Protein AF-K1YBI3-F1 (afdb_monomer_lite)

Structure (mmCIF, N/CA/C/O backbone):
data_AF-K1YBI3-F1
#
_entry.id   AF-K1YBI3-F1
#
loop_
_atom_site.group_PDB
_atom_site.id
_atom_site.type_symbol
_atom_site.label_atom_id
_atom_site.label_alt_id
_atom_site.label_comp_id
_atom_site.label_asym_id
_atom_site.label_entity_id
_atom_site.label_seq_id
_atom_site.pdbx_PDB_ins_code
_atom_site.Cartn_x
_atom_site.Cartn_y
_atom_site.Cartn_z
_atom_site.occupancy
_atom_site.B_iso_or_equiv
_atom_site.auth_seq_id
_atom_site.auth_comp_id
_atom_site.auth_asym_id
_atom_site.auth_atom_id
_atom_site.pdbx_PDB_model_num
ATOM 1 N N . MET A 1 1 ? -26.625 -12.512 -12.717 1.00 46.75 1 MET A N 1
ATOM 2 C CA . MET A 1 1 ? -26.083 -13.070 -11.461 1.00 46.75 1 MET A CA 1
ATOM 3 C C . MET A 1 1 ? -24.581 -12.901 -11.501 1.00 46.75 1 MET A C 1
ATOM 5 O O . MET A 1 1 ? -23.967 -13.417 -12.424 1.00 46.75 1 MET A O 1
ATOM 9 N N . ALA A 1 2 ? -23.992 -12.138 -10.587 1.00 53.84 2 ALA A N 1
ATOM 10 C CA . ALA A 1 2 ? -22.545 -12.176 -10.451 1.00 53.84 2 ALA A CA 1
ATOM 11 C C . ALA A 1 2 ? -22.145 -13.533 -9.853 1.00 53.84 2 ALA A C 1
ATOM 13 O O . ALA A 1 2 ? -22.790 -13.994 -8.915 1.00 53.84 2 ALA A O 1
ATOM 14 N N . GLY A 1 3 ? -21.172 -14.210 -10.463 1.00 76.44 3 GLY A N 1
ATOM 15 C CA . GLY A 1 3 ? -20.843 -15.601 -10.143 1.00 76.44 3 GLY A CA 1
ATOM 16 C C . GLY A 1 3 ? -20.194 -15.801 -8.762 1.00 76.44 3 GLY A C 1
ATOM 17 O O . GLY A 1 3 ? -19.898 -14.823 -8.071 1.00 76.44 3 GLY A O 1
ATOM 18 N N . PRO A 1 4 ? -19.900 -17.061 -8.383 1.00 80.38 4 PRO A N 1
ATOM 19 C CA . PRO A 1 4 ? -19.288 -17.430 -7.097 1.00 80.38 4 PRO A CA 1
ATOM 20 C C . PRO A 1 4 ? -18.030 -16.624 -6.729 1.00 80.38 4 PRO A C 1
ATOM 22 O O . PRO A 1 4 ? -17.820 -16.292 -5.565 1.00 80.38 4 PRO A O 1
ATOM 25 N N . ALA A 1 5 ? -17.231 -16.232 -7.727 1.00 85.62 5 ALA A N 1
ATOM 26 C CA . ALA A 1 5 ? -16.042 -15.406 -7.531 1.00 85.62 5 ALA A CA 1
ATOM 27 C C . ALA A 1 5 ? -16.356 -14.002 -6.980 1.00 85.62 5 ALA A C 1
ATOM 29 O O . ALA A 1 5 ? -15.608 -13.501 -6.142 1.00 85.62 5 ALA A O 1
ATOM 30 N N . LEU A 1 6 ? -17.466 -13.370 -7.394 1.00 90.69 6 LEU A N 1
ATOM 31 C CA . LEU A 1 6 ? -17.820 -12.055 -6.853 1.00 90.69 6 LEU A CA 1
ATOM 32 C C . LEU A 1 6 ? -18.219 -12.171 -5.381 1.00 90.69 6 LEU A C 1
ATOM 34 O O . LEU A 1 6 ? -17.812 -11.344 -4.571 1.00 90.69 6 LEU A O 1
ATOM 38 N N . GLN A 1 7 ? -18.968 -13.217 -5.026 1.00 91.12 7 GLN A N 1
ATOM 39 C CA . GLN A 1 7 ? -19.380 -13.440 -3.642 1.00 91.12 7 GLN A CA 1
ATOM 40 C C . GLN A 1 7 ? -18.172 -13.665 -2.724 1.00 91.12 7 GLN A C 1
ATOM 42 O O . GLN A 1 7 ? -18.129 -13.109 -1.629 1.00 91.12 7 GLN A O 1
ATOM 47 N N . ALA A 1 8 ? -17.165 -14.411 -3.189 1.00 93.31 8 ALA A N 1
ATOM 48 C CA . ALA A 1 8 ? -15.915 -14.596 -2.458 1.00 93.31 8 ALA A CA 1
ATOM 49 C C . ALA A 1 8 ? -15.185 -13.259 -2.225 1.00 93.31 8 ALA A C 1
ATOM 51 O O . ALA A 1 8 ? -14.785 -12.966 -1.102 1.00 93.31 8 ALA A O 1
ATOM 52 N N . ILE A 1 9 ? -15.078 -12.402 -3.246 1.00 95.00 9 ILE A N 1
ATOM 53 C CA . ILE A 1 9 ? -14.439 -11.081 -3.112 1.00 95.00 9 ILE A CA 1
ATOM 54 C C . ILE A 1 9 ? -15.207 -10.180 -2.131 1.00 95.00 9 ILE A C 1
ATOM 56 O O . ILE A 1 9 ? -14.589 -9.470 -1.338 1.00 95.00 9 ILE A O 1
ATOM 60 N N . VAL A 1 10 ? -16.544 -10.235 -2.129 1.00 96.44 10 VAL A N 1
ATOM 61 C CA . VAL A 1 10 ? -17.373 -9.511 -1.149 1.00 96.44 10 VAL A CA 1
ATOM 62 C C . VAL A 1 10 ? -17.082 -9.992 0.275 1.00 96.44 10 VAL A C 1
ATOM 64 O O . VAL A 1 10 ? -16.880 -9.169 1.171 1.00 96.44 10 VAL A O 1
ATOM 67 N N . THR A 1 11 ? -17.016 -11.309 0.496 1.00 97.06 11 THR A N 1
ATOM 68 C CA . THR A 1 11 ? -16.667 -11.870 1.809 1.00 97.06 11 THR A CA 1
ATOM 69 C C . THR A 1 11 ? -15.260 -11.460 2.236 1.00 97.06 11 THR A C 1
ATOM 71 O O . THR A 1 11 ? -15.082 -11.042 3.381 1.00 97.06 11 THR A O 1
ATOM 74 N N . LEU A 1 12 ? -14.282 -11.511 1.326 1.00 97.50 12 LEU A N 1
ATOM 75 C CA . LEU A 1 12 ? -12.913 -11.078 1.595 1.00 97.50 12 LEU A CA 1
ATOM 76 C C . LEU A 1 12 ? -12.883 -9.613 2.040 1.00 97.50 12 LEU A C 1
ATOM 78 O O . LEU A 1 12 ? -12.351 -9.322 3.105 1.00 97.50 12 LEU A O 1
ATOM 82 N N . GLY A 1 13 ? -13.538 -8.712 1.300 1.00 97.50 13 GLY A N 1
ATOM 83 C CA . GLY A 1 13 ? -13.616 -7.294 1.663 1.00 97.50 13 GLY A CA 1
ATOM 84 C C . GLY A 1 13 ? -14.234 -7.061 3.046 1.00 97.50 13 GLY A C 1
ATOM 85 O O . GLY A 1 13 ? -13.734 -6.238 3.814 1.00 97.50 13 GLY A O 1
ATOM 86 N N . ARG A 1 14 ? -15.270 -7.831 3.409 1.00 98.12 14 ARG A N 1
ATOM 87 C CA . ARG A 1 14 ? -15.853 -7.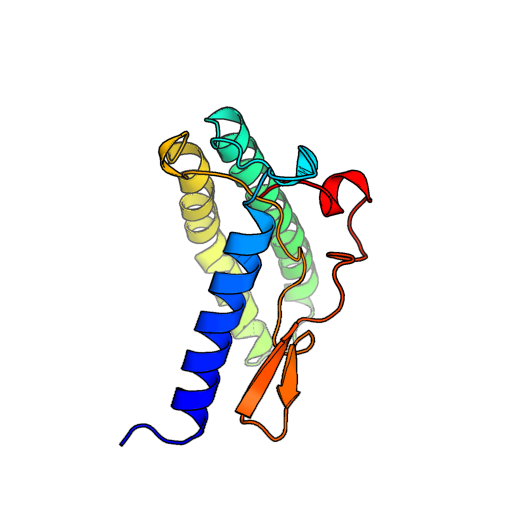793 4.760 1.00 98.12 14 ARG A CA 1
ATOM 88 C C . ARG A 1 14 ? -14.842 -8.229 5.825 1.00 98.12 14 ARG A C 1
ATOM 90 O O . ARG A 1 14 ? -14.685 -7.519 6.815 1.00 98.12 14 ARG A O 1
ATOM 97 N N . ARG A 1 15 ? -14.130 -9.342 5.621 1.00 97.88 15 ARG A N 1
ATOM 98 C CA . ARG A 1 15 ? -13.107 -9.821 6.569 1.00 97.88 15 ARG A CA 1
ATOM 99 C C . ARG A 1 15 ? -11.930 -8.859 6.689 1.00 97.88 15 ARG A C 1
ATOM 101 O O . ARG A 1 15 ? -11.471 -8.614 7.799 1.00 97.88 15 ARG A O 1
ATOM 108 N N . THR A 1 16 ? -11.496 -8.237 5.592 1.00 97.75 16 THR A N 1
ATOM 109 C CA . THR A 1 16 ? -10.483 -7.172 5.623 1.00 97.75 16 THR A CA 1
ATOM 110 C C . THR A 1 16 ? -10.948 -5.978 6.467 1.00 97.75 16 THR A C 1
ATOM 112 O O . THR A 1 16 ? -10.176 -5.455 7.269 1.00 97.75 16 THR A O 1
ATOM 115 N N . ALA A 1 17 ? -12.208 -5.551 6.329 1.00 97.75 17 ALA A N 1
ATOM 116 C CA . ALA A 1 17 ? -12.755 -4.439 7.107 1.00 97.75 17 ALA A CA 1
ATOM 117 C C . ALA A 1 17 ? -12.867 -4.771 8.604 1.00 97.75 17 ALA A C 1
ATOM 119 O O . ALA A 1 17 ? -12.418 -3.990 9.441 1.00 97.75 17 ALA A O 1
ATOM 120 N N . GLU A 1 18 ? -13.422 -5.933 8.949 1.00 97.81 18 GLU A N 1
ATOM 121 C CA . GLU A 1 18 ? -13.530 -6.400 10.338 1.00 97.81 18 GLU A CA 1
ATOM 122 C C . GLU A 1 18 ? -12.158 -6.539 11.004 1.00 97.81 18 GLU A C 1
ATOM 124 O O . GLU A 1 18 ? -11.978 -6.133 12.152 1.00 97.81 18 GLU A O 1
ATOM 129 N N . PHE A 1 19 ? -11.170 -7.044 10.265 1.00 97.00 19 PHE A N 1
ATOM 130 C CA . PHE A 1 19 ? -9.788 -7.107 10.719 1.00 97.00 19 PHE A CA 1
ATOM 131 C C . PHE A 1 19 ? -9.220 -5.716 11.032 1.00 97.00 19 PHE A C 1
ATOM 133 O O . PHE A 1 19 ? -8.687 -5.505 12.120 1.00 97.00 19 PHE A O 1
ATOM 140 N N . HIS A 1 20 ? -9.385 -4.734 10.140 1.00 96.94 20 HIS A N 1
ATOM 141 C CA . HIS A 1 20 ? -8.940 -3.363 10.409 1.00 96.94 20 HIS A CA 1
ATOM 142 C C . HIS A 1 20 ? -9.677 -2.710 11.585 1.00 96.94 20 HIS A C 1
ATOM 144 O O . HIS A 1 20 ? -9.046 -2.001 12.366 1.00 96.94 20 HIS A O 1
ATOM 150 N N . LEU A 1 21 ? -10.975 -2.976 11.764 1.00 96.25 21 LEU A N 1
ATOM 151 C CA . LEU A 1 21 ? -11.726 -2.506 12.933 1.00 96.25 21 LEU A CA 1
ATOM 152 C C . LEU A 1 21 ? -11.160 -3.086 14.234 1.00 96.25 21 LEU A C 1
ATOM 154 O O . LEU A 1 21 ? -10.980 -2.348 15.201 1.00 96.25 21 LEU A O 1
ATOM 158 N N . ALA A 1 22 ? -10.809 -4.375 14.247 1.00 94.56 22 ALA A N 1
ATOM 159 C CA . ALA A 1 22 ? -10.160 -5.003 15.395 1.00 94.56 22 ALA A CA 1
ATOM 160 C C . ALA A 1 22 ? -8.771 -4.398 15.684 1.00 94.56 22 ALA A C 1
ATOM 162 O O . ALA A 1 22 ? -8.409 -4.207 16.845 1.00 94.56 22 ALA A O 1
ATOM 163 N N . LEU A 1 23 ? -8.002 -4.039 14.647 1.00 94.81 23 LEU A N 1
ATOM 164 C CA . LEU A 1 23 ? -6.694 -3.380 14.789 1.00 94.81 23 LEU A CA 1
ATOM 165 C C . LEU A 1 23 ? -6.766 -1.880 15.139 1.00 94.81 23 LEU A C 1
ATOM 167 O O . LEU A 1 23 ? -5.734 -1.259 15.414 1.00 94.81 23 LEU A O 1
ATOM 171 N N . ALA A 1 24 ? -7.963 -1.300 15.136 1.00 95.12 24 ALA A N 1
ATOM 172 C CA . ALA A 1 24 ? -8.227 0.092 15.483 1.00 95.12 24 ALA A CA 1
ATOM 173 C C . ALA A 1 24 ? -8.799 0.253 16.906 1.00 95.12 24 ALA A C 1
ATOM 175 O O . ALA A 1 24 ? -9.271 1.331 17.267 1.00 95.12 24 ALA A O 1
ATOM 176 N N . GLU A 1 25 ? -8.800 -0.810 17.717 1.00 93.38 25 GLU A N 1
ATOM 177 C CA . GLU A 1 25 ? -9.459 -0.831 19.020 1.00 93.38 25 GLU A CA 1
ATOM 178 C C . GLU A 1 25 ? -8.461 -0.796 20.199 1.00 93.38 25 GLU A C 1
ATOM 180 O O . GLU A 1 25 ? -7.735 -1.751 20.465 1.00 93.38 25 GLU A O 1
ATOM 185 N N . GLU A 1 26 ? -8.459 0.300 20.973 1.00 90.06 26 GLU A N 1
ATOM 186 C CA . GLU A 1 26 ? -7.516 0.537 22.090 1.00 90.06 26 GLU A CA 1
ATOM 187 C C . GLU A 1 26 ? -7.749 -0.364 23.323 1.00 90.06 26 GLU A C 1
ATOM 189 O O . GLU A 1 26 ? -6.862 -0.462 24.168 1.00 90.06 26 GLU A O 1
ATOM 194 N N . LYS A 1 27 ? -8.901 -1.051 23.430 1.00 85.38 27 LYS A N 1
ATOM 195 C CA . LYS A 1 27 ? -9.445 -1.690 24.656 1.00 85.38 27 LYS A CA 1
ATOM 196 C C . LYS A 1 27 ? -8.418 -2.256 25.647 1.00 85.38 27 LYS A C 1
ATOM 198 O O . LYS A 1 27 ? -8.571 -2.060 26.847 1.00 85.38 27 LYS A O 1
ATOM 203 N N . LYS A 1 28 ? -7.428 -3.016 25.170 1.00 84.12 28 LYS A N 1
ATOM 204 C CA . LYS A 1 28 ? -6.434 -3.698 26.021 1.00 84.12 28 LYS A CA 1
ATOM 205 C C . LYS A 1 28 ? -4.990 -3.279 25.755 1.00 84.12 28 LYS A C 1
ATOM 207 O O . LYS A 1 28 ? -4.109 -3.657 26.520 1.00 84.12 28 LYS A O 1
ATOM 212 N N . ASN A 1 29 ? -4.719 -2.565 24.664 1.00 90.50 29 ASN A N 1
ATOM 213 C CA . ASN A 1 29 ? -3.355 -2.269 24.244 1.00 90.50 29 ASN A CA 1
ATOM 214 C C . ASN A 1 29 ? -3.294 -0.927 23.482 1.00 90.50 29 ASN A C 1
ATOM 216 O O . ASN A 1 29 ? -3.779 -0.847 22.349 1.00 90.50 29 ASN A O 1
ATOM 220 N N . PRO A 1 30 ? -2.630 0.101 24.052 1.00 92.12 30 PRO A N 1
ATOM 221 C CA . PRO A 1 30 ? -2.475 1.421 23.432 1.00 92.12 30 PRO A CA 1
ATOM 222 C C . PRO A 1 30 ? -1.846 1.404 22.032 1.00 92.12 30 PRO A C 1
ATOM 224 O O . PRO A 1 30 ? -2.060 2.320 21.234 1.00 92.12 30 PRO A O 1
ATOM 227 N N . ALA A 1 31 ? -1.102 0.350 21.683 1.00 91.25 31 ALA A N 1
ATOM 228 C CA . ALA A 1 31 ? -0.538 0.186 20.347 1.00 91.25 31 ALA A CA 1
ATOM 229 C C . ALA A 1 31 ? -1.603 0.100 19.237 1.00 91.25 31 ALA A C 1
ATOM 231 O O . ALA A 1 31 ? -1.252 0.321 18.082 1.00 91.25 31 ALA A O 1
ATOM 232 N N . PHE A 1 32 ? -2.869 -0.186 19.564 1.00 94.56 32 PHE A N 1
ATOM 233 C CA . PHE A 1 32 ? -3.997 -0.251 18.619 1.00 94.56 32 PHE A CA 1
ATOM 234 C C . PHE A 1 32 ? -4.891 0.995 18.639 1.00 94.56 32 PHE A C 1
ATOM 236 O O . PHE A 1 32 ? -5.870 1.067 17.905 1.00 94.56 32 PHE A O 1
ATOM 243 N N . LYS A 1 33 ? -4.544 2.017 19.430 1.00 95.81 33 LYS A N 1
ATOM 244 C CA . LYS A 1 33 ? -5.242 3.304 19.399 1.00 95.81 33 LYS A CA 1
ATOM 245 C C . LYS A 1 33 ? -5.084 3.980 18.028 1.00 95.81 33 LYS A C 1
ATOM 247 O O . LYS A 1 33 ? -3.940 4.198 17.626 1.00 95.81 33 LYS A O 1
ATOM 252 N N . PRO A 1 34 ? -6.156 4.372 17.327 1.00 96.44 34 PRO A N 1
ATOM 253 C CA . PRO A 1 34 ? -6.036 5.146 16.097 1.00 96.44 34 PRO A CA 1
ATOM 254 C C . PRO A 1 34 ? -5.356 6.495 16.349 1.00 96.44 34 PRO A C 1
ATOM 256 O O . PRO A 1 34 ? -5.622 7.164 17.346 1.00 96.44 34 PRO A O 1
ATOM 259 N N . GLU A 1 35 ? -4.484 6.913 15.437 1.00 95.81 35 GLU A N 1
ATOM 260 C CA . GLU A 1 35 ? -3.773 8.191 15.521 1.00 95.81 35 GLU A CA 1
ATOM 261 C C . GLU A 1 35 ? -4.166 9.082 14.354 1.00 95.81 35 GLU A C 1
ATOM 263 O O . GLU A 1 35 ? -4.070 8.659 13.207 1.00 95.81 35 GLU A O 1
ATOM 268 N N . LYS A 1 36 ? -4.552 10.335 14.601 1.00 96.62 36 LYS A N 1
ATOM 269 C CA . LYS A 1 36 ? -4.826 11.267 13.503 1.00 96.62 36 LYS A CA 1
ATOM 270 C C . LYS A 1 36 ? -3.572 11.433 12.632 1.00 96.62 36 LYS A C 1
ATOM 272 O O . LYS A 1 36 ? -2.458 11.574 13.146 1.00 96.62 36 LYS A O 1
ATOM 277 N N . ALA A 1 37 ? -3.740 11.381 11.317 1.00 96.69 37 ALA A N 1
ATOM 278 C CA . ALA A 1 37 ? -2.685 11.740 10.385 1.00 96.69 37 ALA A CA 1
ATOM 279 C C . ALA A 1 37 ? -2.363 13.233 10.527 1.00 96.69 37 ALA A C 1
ATOM 281 O O . ALA A 1 37 ? -3.260 14.060 10.692 1.00 96.69 37 ALA A O 1
ATOM 282 N N . THR A 1 38 ? -1.079 13.572 10.467 1.00 97.00 38 THR A N 1
ATOM 283 C CA . THR A 1 38 ? -0.596 14.954 10.550 1.00 97.00 38 THR A CA 1
ATOM 284 C C . THR A 1 38 ? -0.101 15.422 9.187 1.00 97.00 38 THR A C 1
ATOM 286 O O . THR A 1 38 ? 0.252 14.605 8.335 1.00 97.00 38 THR A O 1
ATOM 289 N N . ALA A 1 39 ? -0.006 16.739 8.991 1.00 97.25 39 ALA A N 1
ATOM 290 C CA . ALA A 1 39 ? 0.627 17.303 7.796 1.00 97.25 39 ALA A CA 1
ATOM 291 C C . ALA A 1 39 ? 2.074 16.811 7.619 1.00 97.25 39 ALA A C 1
ATOM 293 O O . ALA A 1 39 ? 2.478 16.446 6.516 1.00 97.25 39 ALA A O 1
ATOM 294 N N . THR A 1 40 ? 2.823 16.710 8.721 1.00 97.56 40 THR A N 1
ATOM 295 C CA . THR A 1 40 ? 4.177 16.144 8.727 1.00 97.56 40 THR A CA 1
ATOM 296 C C . THR A 1 40 ? 4.189 14.692 8.254 1.00 97.56 40 THR A C 1
ATOM 298 O O . THR A 1 40 ? 5.045 14.323 7.458 1.00 97.56 40 THR A O 1
ATOM 301 N N . TYR A 1 41 ? 3.229 13.868 8.687 1.00 96.56 41 TYR A N 1
ATOM 302 C CA . TYR A 1 41 ? 3.137 12.481 8.231 1.00 96.56 41 TYR A CA 1
ATOM 303 C C . TYR A 1 41 ? 2.877 12.394 6.723 1.00 96.56 41 TYR A C 1
ATOM 305 O O . TYR A 1 41 ? 3.557 11.643 6.030 1.00 96.56 41 TYR A O 1
ATOM 313 N N . THR A 1 42 ? 1.933 13.176 6.190 1.00 97.62 42 THR A N 1
ATOM 314 C CA . THR A 1 42 ? 1.637 13.159 4.748 1.00 97.62 42 THR A CA 1
ATOM 315 C C . THR A 1 42 ? 2.797 13.681 3.900 1.00 97.62 42 THR A C 1
ATOM 317 O O . THR A 1 42 ? 3.019 13.169 2.807 1.00 97.62 42 THR A O 1
ATOM 320 N N . GLN A 1 43 ? 3.568 14.650 4.407 1.00 98.00 43 GLN A N 1
ATOM 321 C CA . GLN A 1 43 ? 4.812 15.104 3.774 1.00 98.00 43 GLN A CA 1
ATOM 322 C C . GLN A 1 43 ? 5.856 13.981 3.736 1.00 98.00 43 GLN A C 1
ATOM 324 O O . GLN A 1 43 ? 6.335 13.630 2.661 1.00 98.00 43 GLN A O 1
ATOM 329 N N . GLN A 1 44 ? 6.127 13.346 4.880 1.00 96.88 44 GLN A N 1
ATOM 330 C CA . GLN A 1 44 ? 7.070 12.225 4.972 1.00 96.88 44 GLN A CA 1
ATOM 331 C C . GLN A 1 44 ? 6.654 11.040 4.090 1.00 96.88 44 GLN A C 1
ATOM 333 O O . GLN A 1 44 ? 7.505 10.384 3.491 1.00 96.88 44 GLN A O 1
ATOM 338 N N . LEU A 1 45 ? 5.351 10.767 3.984 1.00 96.12 45 LEU A N 1
ATOM 339 C CA . LEU A 1 45 ? 4.819 9.734 3.100 1.00 96.12 45 LEU A CA 1
ATOM 340 C C . LEU A 1 45 ? 5.069 10.079 1.626 1.00 96.12 45 LEU A C 1
ATOM 342 O O . LEU A 1 45 ? 5.557 9.230 0.883 1.00 96.12 45 LEU A O 1
ATOM 346 N N . ALA A 1 46 ? 4.782 11.316 1.210 1.00 97.94 46 ALA A N 1
ATOM 347 C CA . ALA A 1 46 ? 5.036 11.771 -0.155 1.00 97.94 46 ALA A CA 1
ATOM 348 C C . ALA A 1 46 ? 6.528 11.676 -0.515 1.00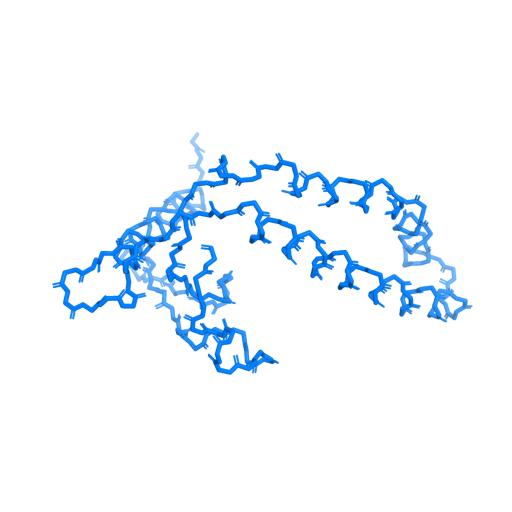 97.94 46 ALA A C 1
ATOM 350 O O . ALA A 1 46 ? 6.871 11.159 -1.578 1.00 97.94 46 ALA A O 1
ATOM 351 N N . GLU A 1 47 ? 7.416 12.104 0.385 1.00 98.12 47 GLU A N 1
ATOM 352 C CA . GLU A 1 47 ? 8.872 12.006 0.219 1.00 98.12 47 GLU A CA 1
ATOM 353 C C . GLU A 1 47 ? 9.343 10.549 0.119 1.00 98.12 47 GLU A C 1
ATOM 355 O O . GLU A 1 47 ? 10.114 10.202 -0.778 1.00 98.12 47 GLU A O 1
ATOM 360 N N . ALA A 1 48 ? 8.852 9.672 1.001 1.00 95.81 48 ALA A N 1
ATOM 361 C CA . ALA A 1 48 ? 9.223 8.261 1.006 1.00 95.81 48 ALA A CA 1
ATOM 362 C C . ALA A 1 48 ? 8.794 7.545 -0.284 1.00 95.81 48 ALA A C 1
ATOM 364 O O . ALA A 1 48 ? 9.597 6.817 -0.870 1.00 95.81 48 ALA A O 1
ATOM 365 N N . VAL A 1 49 ? 7.558 7.773 -0.744 1.00 96.69 49 VAL A N 1
ATOM 366 C CA . VAL A 1 49 ? 7.039 7.190 -1.992 1.00 96.69 49 VAL A CA 1
ATOM 367 C C . VAL A 1 49 ? 7.770 7.771 -3.205 1.00 96.69 49 VAL A C 1
ATOM 369 O O . VAL A 1 49 ? 8.163 7.020 -4.096 1.00 96.69 49 VAL A O 1
ATOM 372 N N . THR A 1 50 ? 8.029 9.082 -3.217 1.00 98.19 50 THR A N 1
ATOM 373 C CA . THR A 1 50 ? 8.816 9.750 -4.269 1.00 98.19 50 THR A CA 1
ATOM 374 C C . THR A 1 50 ? 10.194 9.115 -4.413 1.00 98.19 50 THR A C 1
ATOM 376 O O . THR A 1 50 ? 10.580 8.738 -5.519 1.00 98.19 50 THR A O 1
ATOM 379 N N . ARG A 1 51 ? 10.913 8.929 -3.299 1.00 97.88 51 ARG A N 1
ATOM 380 C CA . ARG A 1 51 ? 12.243 8.310 -3.304 1.00 97.88 51 ARG A CA 1
ATOM 381 C C . ARG A 1 51 ? 12.206 6.879 -3.845 1.00 97.88 51 ARG A C 1
ATOM 383 O O . ARG A 1 51 ? 13.005 6.551 -4.715 1.00 97.88 51 ARG A O 1
ATOM 390 N N . GLN A 1 52 ? 11.261 6.049 -3.394 1.00 96.31 52 GLN A N 1
ATOM 391 C CA . GLN A 1 52 ? 11.125 4.669 -3.887 1.00 96.31 52 GLN A CA 1
ATOM 392 C C . GLN A 1 52 ? 10.865 4.615 -5.398 1.00 96.31 52 GLN A C 1
ATOM 394 O O . GLN A 1 52 ? 11.449 3.794 -6.105 1.00 96.31 52 GLN A O 1
ATOM 399 N N . ILE A 1 53 ? 10.015 5.509 -5.910 1.00 97.50 53 ILE A N 1
ATOM 400 C CA . ILE A 1 53 ? 9.739 5.601 -7.348 1.00 97.50 53 ILE A CA 1
ATOM 401 C C . ILE A 1 53 ? 10.996 6.031 -8.106 1.00 97.50 53 ILE A C 1
ATOM 403 O O . ILE A 1 53 ? 11.328 5.421 -9.118 1.00 97.50 53 ILE A O 1
ATOM 407 N N . GLN A 1 54 ? 11.723 7.038 -7.621 1.00 97.69 54 GLN A N 1
ATOM 408 C CA . GLN A 1 54 ? 12.963 7.499 -8.251 1.00 97.69 54 GLN A CA 1
ATOM 409 C C . GLN A 1 54 ? 14.037 6.404 -8.293 1.00 97.69 54 GLN A C 1
ATOM 411 O O . GLN A 1 54 ? 14.667 6.214 -9.332 1.00 97.69 54 GLN A O 1
ATOM 416 N N . GLU A 1 55 ? 14.210 5.643 -7.210 1.00 97.62 55 GLU A N 1
ATOM 417 C CA . GLU A 1 55 ? 15.123 4.494 -7.154 1.00 97.62 55 GLU A CA 1
ATOM 418 C C . GLU A 1 55 ? 14.735 3.418 -8.182 1.00 97.62 55 GLU A C 1
ATOM 420 O O . GLU A 1 55 ? 15.579 2.951 -8.953 1.00 97.62 55 GLU A O 1
ATOM 425 N N . ALA A 1 56 ? 13.447 3.071 -8.267 1.00 96.62 56 ALA A N 1
ATOM 426 C CA . ALA A 1 56 ? 12.948 2.110 -9.248 1.00 96.62 56 ALA A CA 1
ATOM 427 C C . ALA A 1 56 ? 13.137 2.598 -10.697 1.00 96.62 56 ALA A C 1
ATOM 429 O O . ALA A 1 56 ? 13.568 1.830 -11.562 1.00 96.62 56 ALA A O 1
ATOM 430 N N . LEU A 1 57 ? 12.868 3.879 -10.969 1.00 96.75 57 LEU A N 1
ATOM 431 C CA . LEU A 1 57 ? 13.062 4.493 -12.284 1.00 96.75 57 LEU A CA 1
ATOM 432 C C . LEU A 1 57 ? 14.539 4.561 -12.677 1.00 96.75 57 LEU A C 1
ATOM 434 O O . LEU A 1 57 ? 14.859 4.353 -13.847 1.00 96.75 57 LEU A O 1
ATOM 438 N N . ALA A 1 58 ? 15.445 4.803 -11.727 1.00 96.31 58 ALA A N 1
ATOM 439 C CA . ALA A 1 58 ? 16.882 4.780 -11.978 1.00 96.31 58 ALA A CA 1
ATOM 440 C C . ALA A 1 58 ? 17.347 3.378 -12.405 1.00 96.31 58 ALA A C 1
ATOM 442 O O . ALA A 1 58 ? 18.044 3.237 -13.412 1.00 96.31 58 ALA A O 1
ATOM 443 N N . ILE A 1 59 ? 16.889 2.331 -11.705 1.00 95.50 59 ILE A N 1
ATOM 444 C CA . ILE A 1 59 ? 17.163 0.931 -12.073 1.00 95.50 59 ILE A CA 1
ATOM 445 C C . ILE A 1 59 ? 16.593 0.616 -13.461 1.00 95.50 59 ILE A C 1
ATOM 447 O O . ILE A 1 59 ? 17.281 0.017 -14.292 1.00 95.50 59 ILE A O 1
ATOM 451 N N . LEU A 1 60 ? 15.348 1.019 -13.726 1.00 95.62 60 LEU A N 1
ATOM 452 C CA . LEU A 1 60 ? 14.689 0.787 -15.009 1.00 95.62 60 LEU A CA 1
ATOM 453 C C . LEU A 1 60 ? 15.431 1.488 -16.155 1.00 95.62 60 LEU A C 1
ATOM 455 O O . LEU A 1 60 ? 15.703 0.865 -17.178 1.00 95.62 60 LEU A O 1
ATOM 459 N N . THR A 1 61 ? 15.823 2.748 -15.959 1.00 94.69 61 THR A N 1
ATOM 460 C CA . THR A 1 61 ? 16.589 3.539 -16.933 1.00 94.69 61 THR A CA 1
ATOM 461 C C . THR A 1 61 ? 17.925 2.872 -17.242 1.00 94.69 61 THR A C 1
ATOM 463 O O . THR A 1 61 ? 18.240 2.662 -18.413 1.00 94.69 61 THR A O 1
ATOM 466 N N . ALA A 1 62 ? 18.674 2.454 -16.217 1.00 94.19 62 ALA A N 1
ATOM 467 C CA . ALA A 1 62 ? 19.960 1.780 -16.392 1.00 94.19 62 ALA A CA 1
ATOM 468 C C . ALA A 1 62 ? 19.836 0.452 -17.161 1.00 94.19 62 ALA A C 1
ATOM 470 O O . ALA A 1 62 ? 20.711 0.104 -17.951 1.00 94.19 62 ALA A O 1
ATOM 471 N N . LYS A 1 63 ? 18.738 -0.288 -16.960 1.00 92.25 63 LYS A N 1
ATOM 472 C CA . LYS A 1 63 ? 18.479 -1.552 -17.667 1.00 92.25 63 LYS A CA 1
ATOM 473 C C . LYS A 1 63 ? 17.869 -1.363 -19.057 1.00 92.25 63 LYS A C 1
ATOM 475 O O . LYS A 1 63 ? 17.983 -2.273 -19.875 1.00 92.25 63 LYS A O 1
ATOM 480 N N . SER A 1 64 ? 17.258 -0.211 -19.336 1.00 91.75 64 SER A N 1
ATOM 481 C CA . SER A 1 64 ? 16.499 0.039 -20.569 1.00 91.75 64 SER A CA 1
ATOM 482 C C . SER A 1 64 ? 17.322 -0.152 -21.846 1.00 91.75 64 SER A C 1
ATOM 484 O O . SER A 1 64 ? 16.814 -0.710 -22.815 1.00 91.75 64 SER A O 1
ATOM 486 N N . ALA A 1 65 ? 18.605 0.224 -21.822 1.00 86.06 65 ALA A N 1
ATOM 487 C CA . ALA A 1 65 ? 19.518 0.094 -22.958 1.00 86.06 65 ALA A CA 1
ATOM 488 C C . ALA A 1 65 ? 19.821 -1.366 -23.344 1.00 86.06 65 ALA A C 1
ATOM 490 O O . ALA A 1 65 ? 20.201 -1.632 -24.480 1.00 86.06 65 ALA A O 1
ATOM 491 N N . ASN A 1 66 ? 19.634 -2.308 -22.414 1.00 92.19 66 ASN A N 1
ATOM 492 C CA . ASN A 1 66 ? 19.916 -3.731 -22.617 1.00 92.19 66 ASN A CA 1
ATOM 493 C C . ASN A 1 66 ? 18.656 -4.548 -22.935 1.00 92.19 66 ASN A C 1
ATOM 495 O O . ASN A 1 66 ? 18.730 -5.772 -23.049 1.00 92.19 66 ASN A O 1
ATOM 499 N N . LEU A 1 67 ? 17.488 -3.905 -23.036 1.00 92.44 67 LEU A N 1
ATOM 500 C CA . LEU A 1 67 ? 16.252 -4.604 -23.366 1.00 92.44 67 LEU A CA 1
ATOM 501 C C . LEU A 1 67 ? 16.199 -4.889 -24.874 1.00 92.44 67 LEU A C 1
ATOM 503 O O . LEU A 1 67 ? 16.333 -3.957 -25.671 1.00 92.44 67 LEU A O 1
ATOM 507 N N . PRO A 1 68 ? 15.959 -6.146 -25.290 1.00 93.75 68 PRO A N 1
ATOM 508 C CA . PRO A 1 68 ? 15.737 -6.443 -26.695 1.00 93.75 68 PRO A CA 1
ATOM 509 C C . PRO A 1 68 ? 14.455 -5.748 -27.184 1.00 93.75 68 PRO A C 1
ATOM 511 O O . PRO A 1 68 ? 13.526 -5.538 -26.391 1.00 93.75 68 PRO A O 1
ATOM 514 N N . PRO A 1 69 ? 14.362 -5.413 -28.483 1.00 94.00 69 PRO A N 1
ATOM 515 C CA . PRO A 1 69 ? 13.133 -4.888 -29.063 1.00 94.00 69 PRO A CA 1
ATOM 516 C C . PRO A 1 69 ? 11.942 -5.806 -28.771 1.00 94.00 69 PRO A C 1
ATOM 518 O O . PRO A 1 69 ? 12.039 -7.026 -28.908 1.00 94.00 69 PRO A O 1
ATOM 521 N N . GLY A 1 70 ? 10.817 -5.218 -28.369 1.00 94.44 70 GLY A N 1
ATOM 522 C CA . GLY A 1 70 ? 9.595 -5.951 -28.061 1.00 94.44 70 GLY A CA 1
ATOM 523 C C . GLY A 1 70 ? 8.794 -5.329 -26.915 1.00 94.44 70 GLY A C 1
ATOM 524 O O . GLY A 1 70 ? 9.146 -4.255 -26.416 1.00 94.44 70 GLY A O 1
ATOM 525 N N . PRO A 1 71 ? 7.747 -6.030 -26.440 1.00 95.12 71 PRO A N 1
ATOM 526 C CA . PRO A 1 71 ? 6.787 -5.483 -25.481 1.00 95.12 71 PRO A CA 1
ATOM 527 C C . PRO A 1 71 ? 7.416 -4.949 -24.187 1.00 95.12 71 PRO A C 1
ATOM 529 O O . PRO A 1 71 ? 6.950 -3.955 -23.636 1.00 95.12 71 PRO A O 1
ATOM 532 N N . GLY A 1 72 ? 8.500 -5.573 -23.709 1.00 93.25 72 GLY A N 1
ATOM 533 C CA . GLY A 1 72 ? 9.221 -5.115 -22.517 1.00 93.25 72 GLY A CA 1
ATOM 534 C C . GLY A 1 72 ? 9.917 -3.764 -22.714 1.00 93.25 72 GLY A C 1
ATOM 535 O O . GLY A 1 72 ? 9.826 -2.892 -21.850 1.00 93.25 72 GLY A O 1
ATOM 536 N N . ALA A 1 73 ? 10.565 -3.557 -23.865 1.00 94.06 73 ALA A N 1
ATOM 537 C CA . ALA A 1 73 ? 11.189 -2.281 -24.204 1.00 94.06 73 ALA A CA 1
ATOM 538 C C . ALA A 1 73 ? 10.135 -1.179 -24.410 1.00 94.06 73 ALA A C 1
ATOM 540 O O . ALA A 1 73 ? 10.337 -0.043 -23.978 1.00 94.06 73 ALA A O 1
ATOM 541 N N . ASP A 1 74 ? 8.993 -1.515 -25.015 1.00 95.00 74 ASP A N 1
ATOM 542 C CA . ASP A 1 74 ? 7.877 -0.586 -25.225 1.00 95.00 74 ASP A CA 1
ATOM 543 C C . ASP A 1 74 ? 7.253 -0.149 -23.890 1.00 95.00 74 ASP A C 1
ATOM 545 O O . ASP A 1 74 ? 7.056 1.046 -23.651 1.00 95.00 74 ASP A O 1
ATOM 549 N N . ALA A 1 75 ? 7.014 -1.103 -22.983 1.00 95.56 75 ALA A N 1
ATOM 550 C CA . ALA A 1 75 ? 6.527 -0.830 -21.634 1.00 95.56 75 ALA A CA 1
ATOM 551 C C . ALA A 1 75 ? 7.511 0.040 -20.841 1.00 95.56 75 ALA A C 1
ATOM 553 O O . ALA A 1 75 ? 7.094 1.006 -20.205 1.00 95.56 75 ALA A O 1
ATOM 554 N N . CYS A 1 76 ? 8.814 -0.247 -20.928 1.00 96.06 76 CYS A N 1
ATOM 555 C CA . CYS A 1 76 ? 9.854 0.562 -20.296 1.00 96.06 76 CYS A CA 1
ATOM 556 C C . CYS A 1 76 ? 9.806 2.019 -20.778 1.00 96.06 76 CYS A C 1
ATOM 558 O O . CYS A 1 76 ? 9.779 2.933 -19.955 1.00 96.06 76 CYS A O 1
ATOM 560 N N . ARG A 1 77 ? 9.748 2.252 -22.098 1.00 94.44 77 ARG A N 1
ATOM 561 C CA . ARG A 1 77 ? 9.660 3.614 -22.657 1.00 94.44 77 ARG A CA 1
ATOM 562 C C . ARG A 1 77 ? 8.404 4.339 -22.189 1.00 94.44 77 ARG A C 1
ATOM 564 O O . ARG A 1 77 ? 8.488 5.506 -21.821 1.00 94.44 77 ARG A O 1
ATOM 571 N N . ARG A 1 78 ? 7.262 3.646 -22.145 1.00 96.12 78 ARG A N 1
ATOM 572 C CA . ARG A 1 78 ? 6.007 4.219 -21.646 1.00 96.12 78 ARG A CA 1
ATOM 573 C C . ARG A 1 78 ? 6.095 4.599 -20.168 1.00 96.12 78 ARG A C 1
ATOM 575 O O . ARG A 1 78 ? 5.708 5.703 -19.816 1.00 96.12 78 ARG A O 1
ATOM 582 N N . ILE A 1 79 ? 6.626 3.724 -19.315 1.00 96.56 79 ILE A N 1
ATOM 583 C CA . ILE A 1 79 ? 6.782 4.007 -17.878 1.00 96.56 79 ILE A CA 1
ATOM 584 C C . ILE A 1 79 ? 7.681 5.229 -17.661 1.00 96.56 79 ILE A C 1
ATOM 586 O O . ILE A 1 79 ? 7.327 6.111 -16.884 1.00 96.56 79 ILE A O 1
ATOM 590 N N . LEU A 1 80 ? 8.818 5.304 -18.361 1.00 96.06 80 LEU A N 1
ATOM 591 C CA . LEU A 1 80 ? 9.742 6.435 -18.247 1.00 96.06 80 LEU A CA 1
ATOM 592 C C . LEU A 1 80 ? 9.123 7.745 -18.755 1.00 96.06 80 LEU A C 1
ATOM 594 O O . LEU A 1 80 ? 9.357 8.794 -18.163 1.00 96.06 80 LEU A O 1
ATOM 598 N N . PHE A 1 81 ? 8.309 7.685 -19.811 1.00 96.69 81 PHE A N 1
ATOM 599 C CA . PHE A 1 81 ? 7.586 8.844 -20.335 1.00 96.69 81 PHE A CA 1
ATOM 600 C C . PHE A 1 81 ? 6.527 9.376 -19.352 1.00 96.69 81 PHE A C 1
ATOM 602 O O . PHE A 1 81 ? 6.420 10.582 -19.161 1.00 96.69 81 PHE A O 1
ATOM 609 N N . GLU A 1 82 ? 5.785 8.487 -1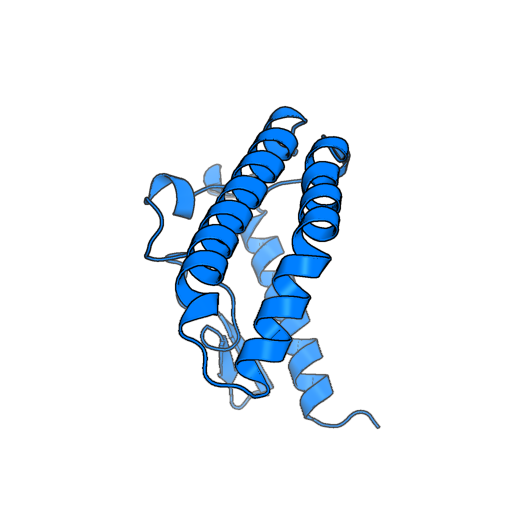8.687 1.00 97.50 82 GLU A N 1
ATOM 610 C CA . GLU A 1 82 ? 4.725 8.843 -17.725 1.00 97.50 82 GLU A CA 1
ATOM 611 C C . GLU A 1 82 ? 5.262 9.197 -16.322 1.00 97.50 82 GLU A C 1
ATOM 613 O O . GLU A 1 82 ? 4.534 9.726 -15.476 1.00 97.50 82 GLU A O 1
ATOM 618 N N . ALA A 1 83 ? 6.539 8.911 -16.050 1.00 97.25 83 ALA A N 1
ATOM 619 C CA . ALA A 1 83 ? 7.152 9.078 -14.735 1.00 97.25 83 ALA A CA 1
ATOM 620 C C . ALA A 1 83 ? 7.007 10.491 -14.128 1.00 97.25 83 ALA A C 1
ATOM 622 O O . ALA A 1 83 ? 6.691 10.571 -12.938 1.00 97.25 83 ALA A O 1
ATOM 623 N N . PRO A 1 84 ? 7.168 11.603 -14.878 1.00 97.50 84 PRO A N 1
ATOM 624 C CA . PRO A 1 84 ? 6.970 12.942 -14.322 1.00 97.50 84 PRO A CA 1
ATOM 625 C C . PRO A 1 84 ? 5.547 13.164 -13.790 1.00 97.50 84 PRO A C 1
ATOM 627 O O . PRO A 1 84 ? 5.382 13.686 -12.689 1.00 97.50 84 PRO A O 1
ATOM 630 N N . SER A 1 85 ? 4.522 12.700 -14.518 1.00 97.69 85 SER A N 1
ATOM 631 C CA . SER A 1 85 ? 3.122 12.823 -14.087 1.00 97.69 85 SER A CA 1
ATOM 632 C C . SER A 1 85 ? 2.827 11.959 -12.857 1.00 97.69 85 SER A C 1
ATOM 634 O O . SER A 1 85 ? 2.115 12.380 -11.944 1.00 97.69 85 SER A O 1
ATOM 636 N N . LEU A 1 86 ? 3.411 10.757 -12.780 1.00 96.62 86 LEU A N 1
ATOM 637 C CA . LEU A 1 86 ? 3.316 9.916 -11.586 1.00 96.62 86 LEU A CA 1
ATOM 638 C C . LEU A 1 86 ? 3.913 10.615 -10.353 1.00 96.62 86 LEU A C 1
ATOM 640 O O . LEU A 1 86 ? 3.282 10.619 -9.296 1.00 96.62 86 LEU A O 1
ATOM 644 N N . LEU A 1 87 ? 5.098 11.215 -10.489 1.00 97.81 87 LEU A N 1
ATOM 645 C CA . LEU A 1 87 ? 5.769 11.927 -9.398 1.00 97.81 87 LEU A CA 1
ATOM 646 C C . LEU A 1 87 ? 4.976 13.159 -8.941 1.00 97.81 87 LEU A C 1
ATOM 648 O O . LEU A 1 87 ? 4.849 13.382 -7.739 1.00 97.81 87 LEU A O 1
ATOM 652 N N . GLU A 1 88 ? 4.375 13.908 -9.867 1.00 97.62 88 GLU A N 1
ATOM 653 C CA . GLU A 1 88 ? 3.482 15.024 -9.536 1.00 97.62 88 GLU A CA 1
ATOM 654 C C . GLU A 1 88 ? 2.267 14.554 -8.718 1.00 97.62 88 GLU A C 1
ATOM 656 O O . GLU A 1 88 ? 1.960 15.109 -7.660 1.00 97.62 88 GLU A O 1
ATOM 661 N N . ARG A 1 89 ? 1.612 13.468 -9.153 1.00 97.19 89 ARG A N 1
ATOM 662 C CA . ARG A 1 89 ? 0.465 12.882 -8.438 1.00 97.19 89 ARG A CA 1
ATOM 663 C C . ARG A 1 89 ? 0.835 12.410 -7.034 1.00 97.19 89 ARG A C 1
ATOM 665 O O . ARG A 1 89 ? 0.052 12.597 -6.105 1.00 97.19 89 ARG A O 1
ATOM 672 N N . VAL A 1 90 ? 2.016 11.817 -6.873 1.00 97.06 90 VAL A N 1
ATOM 673 C CA . VAL A 1 90 ? 2.544 11.394 -5.566 1.00 97.06 90 VAL A CA 1
ATOM 674 C C . VAL A 1 90 ? 2.854 12.599 -4.680 1.00 97.06 90 VAL A C 1
ATOM 676 O O . VAL A 1 90 ? 2.522 12.573 -3.496 1.00 97.06 90 VAL A O 1
ATOM 679 N N . GLY A 1 91 ? 3.394 13.684 -5.242 1.00 97.12 91 GLY A N 1
ATOM 680 C CA . GLY A 1 91 ? 3.582 14.949 -4.527 1.00 97.12 91 GLY A CA 1
ATOM 681 C C . GLY A 1 91 ? 2.279 15.499 -3.932 1.00 97.12 91 GLY A C 1
ATOM 682 O O . GLY A 1 91 ? 2.279 16.041 -2.827 1.00 97.12 91 GLY A O 1
ATOM 683 N N . GLY A 1 92 ? 1.145 15.257 -4.599 1.00 97.62 92 GLY A N 1
ATOM 684 C CA . GLY A 1 92 ? -0.191 15.603 -4.106 1.00 97.62 92 GLY A CA 1
ATOM 685 C C . GLY A 1 92 ? -0.564 14.984 -2.751 1.00 97.62 92 GLY A C 1
ATOM 686 O O . GLY A 1 92 ? -1.398 15.550 -2.043 1.00 97.62 92 GLY A O 1
ATOM 687 N N . ILE A 1 93 ? 0.079 13.886 -2.329 1.00 97.38 93 ILE A N 1
ATOM 688 C CA . ILE A 1 93 ? -0.133 13.278 -1.002 1.00 97.38 93 ILE A CA 1
ATOM 689 C C . ILE A 1 93 ? 0.180 14.283 0.114 1.00 97.38 93 ILE A C 1
ATOM 691 O O . ILE A 1 93 ? -0.561 14.361 1.095 1.00 97.38 93 ILE A O 1
ATOM 695 N N . ALA A 1 94 ? 1.219 15.109 -0.051 1.00 97.50 94 ALA A N 1
ATOM 696 C CA . ALA A 1 94 ? 1.616 16.104 0.945 1.00 97.50 94 ALA A CA 1
ATOM 697 C C . ALA A 1 94 ? 0.530 17.167 1.198 1.00 97.50 94 ALA A C 1
ATOM 699 O O . ALA A 1 94 ? 0.489 17.758 2.276 1.00 97.50 94 ALA A O 1
ATOM 700 N N . LEU A 1 95 ? -0.368 17.386 0.229 1.00 97.38 95 LEU A N 1
ATOM 701 C CA . LEU A 1 95 ? -1.456 18.366 0.309 1.00 97.38 95 LEU A CA 1
ATOM 702 C C . LEU A 1 95 ? -2.687 17.841 1.063 1.00 97.38 95 LEU A C 1
ATOM 704 O O . LEU A 1 95 ? -3.577 18.621 1.403 1.00 97.38 95 LEU A O 1
ATOM 708 N N . ILE A 1 96 ? -2.758 16.532 1.327 1.00 96.94 96 ILE A N 1
ATOM 709 C CA . ILE A 1 96 ? -3.892 15.921 2.030 1.00 96.94 96 ILE A CA 1
ATOM 710 C C . ILE A 1 96 ? -3.913 16.378 3.497 1.00 96.94 96 ILE A C 1
ATOM 712 O O . ILE A 1 96 ? -4.972 16.718 4.035 1.00 96.94 96 ILE A O 1
ATOM 716 N N . GLY A 1 97 ? -2.746 16.407 4.145 1.00 94.75 97 GLY A N 1
ATOM 717 C CA . GLY A 1 97 ? -2.614 16.773 5.549 1.00 94.75 97 GLY A CA 1
ATOM 718 C C . GLY A 1 97 ? -3.511 15.942 6.467 1.00 94.75 97 GLY A C 1
ATOM 719 O O . GLY A 1 97 ? -3.658 14.730 6.319 1.00 94.75 97 GLY A O 1
ATOM 720 N N . GLU A 1 98 ? -4.175 16.613 7.406 1.00 94.94 98 GLU A N 1
ATOM 721 C CA . GLU A 1 98 ? -5.068 15.957 8.370 1.00 94.94 98 GLU A CA 1
ATOM 722 C C . GLU A 1 98 ? -6.335 15.351 7.746 1.00 94.94 98 GLU A C 1
ATOM 724 O O . GLU A 1 98 ? -7.029 14.574 8.404 1.00 94.94 98 GLU A O 1
ATOM 729 N N . LYS A 1 99 ? -6.646 15.668 6.478 1.00 96.44 99 LYS A N 1
ATOM 730 C CA . LYS A 1 99 ? -7.797 15.087 5.767 1.00 96.44 99 LYS A CA 1
ATOM 731 C C . LYS A 1 99 ? -7.597 13.608 5.432 1.00 96.44 99 LYS A C 1
ATOM 733 O O . LYS A 1 99 ? -8.557 12.961 5.032 1.00 96.44 99 LYS A O 1
ATOM 738 N N . LEU A 1 100 ? -6.385 13.071 5.615 1.00 95.31 100 LEU A N 1
ATOM 739 C CA . LEU A 1 100 ? -6.092 11.652 5.402 1.00 95.31 100 LEU A CA 1
ATOM 740 C C . LEU A 1 100 ? -6.870 10.760 6.386 1.00 95.31 100 LEU A C 1
ATOM 742 O O . LEU A 1 100 ? -7.185 9.621 6.064 1.00 95.31 100 LEU A O 1
ATOM 746 N N . GLY A 1 101 ? -7.218 11.282 7.567 1.00 95.62 101 GLY A N 1
ATOM 747 C CA . GLY A 1 101 ? -7.981 10.556 8.579 1.00 95.62 101 GLY A CA 1
ATOM 748 C C . GLY A 1 101 ? -7.095 9.980 9.679 1.00 95.62 101 GLY A C 1
ATOM 749 O O . GLY A 1 101 ? -6.258 10.690 10.238 1.00 95.62 101 GLY A O 1
ATOM 750 N N . HIS A 1 102 ? -7.320 8.717 10.037 1.00 95.94 102 HIS A N 1
ATOM 751 C CA . HIS A 1 102 ? -6.612 8.049 11.127 1.00 95.94 102 HIS A CA 1
ATOM 752 C C . HIS A 1 102 ? -5.694 6.955 10.599 1.00 95.94 102 HIS A C 1
ATOM 754 O O . HIS A 1 102 ? -6.067 6.199 9.710 1.00 95.94 102 HIS A O 1
ATOM 760 N N . ARG A 1 103 ? -4.526 6.854 11.221 1.00 96.50 103 ARG A N 1
ATOM 761 C CA . ARG A 1 103 ? -3.545 5.795 11.043 1.00 96.50 103 ARG A CA 1
ATOM 762 C C . ARG A 1 103 ? -3.775 4.728 12.096 1.00 96.50 103 ARG A C 1
ATOM 764 O O . ARG A 1 103 ? -3.901 5.041 13.287 1.00 96.50 103 ARG A O 1
ATOM 771 N N . ILE A 1 104 ? -3.789 3.475 11.672 1.00 96.56 104 ILE A N 1
ATOM 772 C CA . ILE A 1 104 ? -4.026 2.321 12.545 1.00 96.56 104 ILE A CA 1
ATOM 773 C C . ILE A 1 104 ? -2.933 1.274 12.360 1.00 96.56 104 ILE A C 1
ATOM 775 O O . ILE A 1 104 ? -2.120 1.333 11.432 1.00 96.56 104 ILE A O 1
ATOM 779 N N . ARG A 1 105 ? -2.893 0.290 13.262 1.00 95.31 105 ARG A N 1
ATOM 780 C CA . ARG A 1 105 ? -2.133 -0.927 12.974 1.00 95.31 105 ARG A CA 1
ATOM 781 C C . ARG A 1 105 ? -2.800 -1.618 11.788 1.00 95.31 105 ARG A C 1
ATOM 783 O O . ARG A 1 105 ? -4.018 -1.620 11.666 1.00 95.31 105 ARG A O 1
ATOM 790 N N . HIS A 1 106 ? -1.987 -2.192 10.924 1.00 94.31 106 HIS A N 1
ATOM 791 C CA . HIS A 1 106 ? -2.423 -2.903 9.731 1.00 94.31 106 HIS A CA 1
ATOM 792 C C . HIS A 1 106 ? -1.519 -4.122 9.543 1.00 94.31 106 HIS A C 1
ATOM 794 O O . HIS A 1 106 ? -0.503 -4.256 10.228 1.00 94.31 106 HIS A O 1
ATOM 800 N N . HIS A 1 107 ? -1.891 -5.013 8.627 1.00 95.06 107 HIS A N 1
ATOM 801 C CA . HIS A 1 107 ? -1.118 -6.223 8.333 1.00 95.06 107 HIS A CA 1
ATOM 802 C C . HIS A 1 107 ? 0.320 -5.921 7.888 1.00 95.06 107 HIS A C 1
ATOM 804 O O . HIS A 1 107 ? 1.243 -6.658 8.205 1.00 95.06 107 HIS A O 1
ATOM 810 N N . GLY A 1 108 ? 0.506 -4.843 7.122 1.00 90.81 108 GLY A N 1
ATOM 811 C CA . GLY A 1 108 ? 1.808 -4.414 6.604 1.00 90.81 108 GLY A CA 1
ATOM 812 C C . GLY A 1 108 ? 2.287 -5.151 5.350 1.00 90.81 108 GLY A C 1
ATOM 813 O O . GLY A 1 108 ? 3.254 -4.685 4.757 1.00 90.81 108 GLY A O 1
ATOM 814 N N . ASP A 1 109 ? 1.617 -6.239 4.950 1.00 92.44 109 ASP A N 1
ATOM 815 C CA . ASP A 1 109 ? 1.916 -7.036 3.746 1.00 92.44 109 ASP A CA 1
ATOM 816 C C . ASP A 1 109 ? 0.693 -7.872 3.304 1.00 92.44 109 ASP A C 1
ATOM 818 O O . ASP A 1 109 ? 0.694 -9.098 3.300 1.00 92.44 109 ASP A O 1
ATOM 822 N N . TYR A 1 110 ? -0.435 -7.204 3.047 1.00 93.81 110 TYR A N 1
ATOM 823 C CA . TYR A 1 110 ? -1.696 -7.890 2.754 1.00 93.81 110 TYR A CA 1
ATOM 824 C C . TYR A 1 110 ? -1.865 -8.146 1.253 1.00 93.81 110 TYR A C 1
ATOM 826 O O . TYR A 1 110 ? -2.023 -7.206 0.472 1.00 93.81 110 TYR A O 1
ATOM 834 N N . HIS A 1 111 ? -1.900 -9.416 0.851 1.00 94.31 111 HIS A N 1
ATOM 835 C CA . HIS A 1 111 ? -2.175 -9.838 -0.525 1.00 94.31 111 HIS A CA 1
ATOM 836 C C . HIS A 1 111 ? -2.890 -11.198 -0.556 1.00 94.31 111 HIS A C 1
ATOM 838 O O . HIS A 1 111 ? -3.064 -11.847 0.471 1.00 94.31 111 HIS A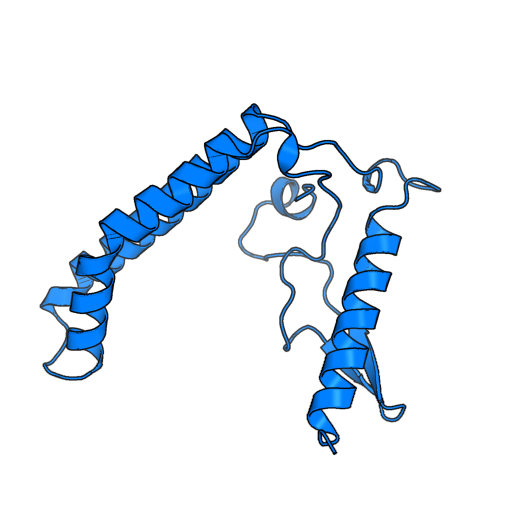 O 1
ATOM 844 N N . LEU A 1 112 ? -3.298 -11.668 -1.741 1.00 94.94 112 LEU A N 1
ATOM 845 C CA . LEU A 1 112 ? -4.056 -12.926 -1.884 1.00 94.94 112 LEU A CA 1
ATOM 846 C C . LEU A 1 112 ? -3.290 -14.189 -1.454 1.00 94.94 112 LEU A C 1
ATOM 848 O O . LEU A 1 112 ? -3.900 -15.237 -1.290 1.00 94.94 112 LEU A O 1
ATOM 852 N N . GLY A 1 113 ? -1.973 -14.093 -1.269 1.00 94.31 113 GLY A N 1
ATOM 853 C CA . GLY A 1 113 ? -1.165 -15.175 -0.700 1.00 94.31 113 GLY A CA 1
ATOM 854 C C . GLY A 1 113 ? -1.262 -15.261 0.825 1.00 94.31 113 GLY A C 1
ATOM 855 O O . GLY A 1 113 ? -0.892 -16.283 1.383 1.00 94.31 113 GLY A O 1
ATOM 856 N N . GLN A 1 114 ? -1.793 -14.220 1.475 1.00 96.06 114 GLN A N 1
ATOM 857 C CA . GLN A 1 114 ? -1.937 -14.106 2.929 1.00 96.06 114 GLN A CA 1
ATOM 858 C C . GLN A 1 114 ? -3.362 -14.359 3.420 1.00 96.06 114 GLN A C 1
ATOM 860 O O . GLN A 1 114 ? -3.743 -13.979 4.530 1.00 96.06 114 GLN A O 1
ATOM 865 N N . VAL A 1 115 ? -4.180 -14.993 2.580 1.00 96.81 115 VAL A N 1
ATOM 866 C CA . VAL A 1 115 ? -5.547 -15.366 2.930 1.00 96.81 115 VAL A CA 1
ATOM 867 C C . VAL A 1 115 ? -5.848 -16.794 2.501 1.00 96.81 115 VAL A C 1
ATOM 869 O O . VAL A 1 115 ? -5.465 -17.223 1.416 1.00 96.81 115 VAL A O 1
ATOM 872 N N . LEU A 1 116 ? -6.575 -17.523 3.345 1.00 96.62 116 LEU A N 1
ATOM 873 C CA . LEU A 1 116 ? -7.064 -18.868 3.043 1.00 96.62 116 LEU A CA 1
ATOM 874 C C . LEU A 1 116 ? -8.582 -18.864 2.945 1.00 96.62 116 LEU A C 1
ATOM 876 O O . LEU A 1 116 ? -9.258 -18.397 3.861 1.00 96.62 116 LEU A O 1
ATOM 880 N N . LEU A 1 117 ? -9.105 -19.419 1.850 1.00 96.12 117 LEU A N 1
ATOM 881 C CA . LEU A 1 117 ? -10.526 -19.705 1.694 1.00 96.12 117 L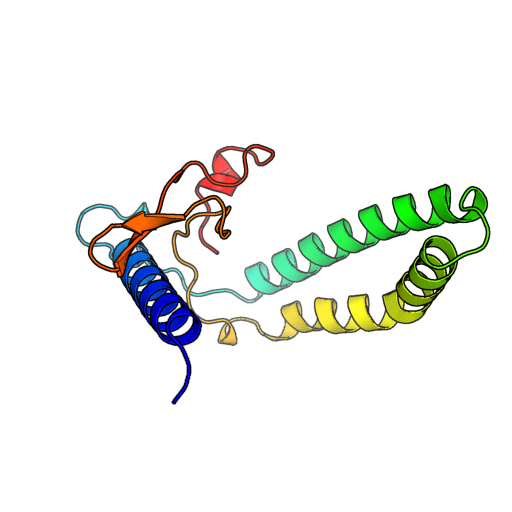EU A CA 1
ATOM 882 C C . LEU A 1 117 ? -10.846 -21.045 2.360 1.00 96.12 117 LEU A C 1
ATOM 884 O O . LEU A 1 117 ? -10.258 -22.073 2.033 1.00 96.12 117 LEU A O 1
ATOM 888 N N . THR A 1 118 ? -11.786 -21.021 3.291 1.00 95.94 118 THR A N 1
ATOM 889 C CA . THR A 1 118 ? -12.269 -22.205 4.004 1.00 95.94 118 THR A CA 1
ATOM 890 C C . THR A 1 118 ? -13.398 -22.896 3.237 1.00 95.94 118 THR A C 1
ATOM 892 O O . THR A 1 118 ? -14.070 -22.281 2.407 1.00 95.94 118 THR A O 1
ATOM 895 N N . GLU A 1 119 ? -13.680 -24.157 3.576 1.00 94.00 119 GLU A N 1
ATOM 896 C CA . GLU A 1 119 ? -14.829 -24.909 3.039 1.00 94.00 119 GLU A CA 1
ATOM 897 C C . GLU A 1 119 ? -16.179 -24.227 3.333 1.00 94.00 119 GLU A C 1
ATOM 899 O O . GLU A 1 119 ? -17.144 -24.393 2.590 1.00 94.00 119 GLU A O 1
ATOM 904 N N . ALA A 1 120 ? -16.236 -23.395 4.378 1.00 93.38 120 ALA A N 1
ATOM 905 C CA . ALA A 1 120 ? -17.401 -22.590 4.735 1.00 93.38 120 ALA A CA 1
ATOM 906 C C . ALA A 1 120 ? -17.565 -21.315 3.875 1.00 93.38 120 ALA A C 1
ATOM 908 O O . ALA A 1 120 ? -18.420 -20.482 4.178 1.00 93.38 120 ALA A O 1
ATOM 909 N N . ASN A 1 121 ? -16.775 -21.152 2.805 1.00 92.94 121 ASN A N 1
ATOM 910 C CA . ASN A 1 121 ? -16.725 -19.955 1.956 1.00 92.94 121 ASN A CA 1
ATOM 911 C C . ASN A 1 121 ? -16.374 -18.668 2.725 1.00 92.94 121 ASN A C 1
ATOM 913 O O . ASN A 1 121 ? -16.909 -17.591 2.444 1.00 92.94 121 ASN A O 1
ATOM 917 N N . ASP A 1 122 ? -15.464 -18.785 3.693 1.00 96.00 122 ASP A N 1
ATOM 918 C CA . ASP A 1 122 ? -14.968 -17.674 4.509 1.00 96.00 122 ASP A CA 1
ATOM 919 C C . ASP A 1 122 ? -13.442 -17.546 4.448 1.00 96.00 122 ASP A C 1
ATOM 921 O O . ASP A 1 122 ? -12.767 -18.512 4.096 1.00 96.00 122 ASP A O 1
ATOM 925 N N . PHE A 1 123 ? -12.903 -16.380 4.813 1.00 97.56 123 PHE A N 1
ATOM 926 C CA . PHE A 1 123 ? -11.473 -16.082 4.742 1.00 97.56 123 PHE A CA 1
ATOM 927 C C . PHE A 1 123 ? -10.807 -15.995 6.113 1.00 97.56 123 PHE A C 1
ATOM 929 O O . PHE A 1 123 ? -11.276 -15.288 7.005 1.00 97.56 123 PHE A O 1
ATOM 936 N N . ILE A 1 124 ? -9.654 -16.650 6.233 1.00 97.00 124 ILE A N 1
ATOM 937 C CA . ILE A 1 124 ? -8.713 -16.494 7.347 1.00 97.00 124 ILE A CA 1
ATOM 938 C C . ILE A 1 124 ? -7.533 -15.655 6.854 1.00 97.00 124 ILE A C 1
ATOM 940 O O . ILE A 1 124 ? -7.008 -15.924 5.777 1.00 97.00 124 ILE A O 1
ATOM 944 N N . ILE A 1 125 ? -7.129 -14.652 7.636 1.00 97.25 125 ILE A N 1
ATOM 945 C CA . ILE A 1 125 ? -5.967 -13.792 7.362 1.00 97.25 125 ILE A CA 1
ATOM 946 C C . ILE A 1 125 ? -4.750 -14.354 8.104 1.00 97.25 125 ILE A C 1
ATOM 948 O O . ILE A 1 125 ? -4.868 -14.705 9.281 1.00 97.25 125 ILE A O 1
ATOM 952 N N . LEU A 1 126 ? -3.614 -14.445 7.415 1.00 95.31 126 LEU A N 1
ATOM 953 C CA . LEU A 1 126 ? -2.370 -15.039 7.910 1.00 95.31 126 LEU A CA 1
ATOM 954 C C . LEU A 1 126 ? -1.275 -13.984 8.166 1.00 95.31 126 LEU A C 1
ATOM 956 O O . LEU A 1 126 ? -1.533 -12.795 8.075 1.00 95.31 126 LEU A O 1
ATOM 960 N N . ASP A 1 127 ? -0.091 -14.439 8.583 1.00 90.88 127 ASP A N 1
ATOM 961 C CA . ASP A 1 127 ? 1.199 -13.730 8.671 1.00 90.88 127 ASP A CA 1
ATOM 962 C C . ASP A 1 127 ? 1.182 -12.235 9.052 1.00 90.88 127 ASP A C 1
ATOM 964 O O . ASP A 1 127 ? 1.477 -11.331 8.270 1.00 90.88 127 ASP A O 1
ATOM 968 N N . PHE A 1 128 ? 0.987 -11.961 10.343 1.00 89.69 128 PHE A N 1
ATOM 969 C CA . PHE A 1 128 ? 0.991 -10.602 10.905 1.00 89.69 128 PHE A CA 1
ATOM 970 C C . PHE A 1 128 ? 2.390 -10.010 11.160 1.00 89.69 128 PHE A C 1
ATOM 972 O O . PHE A 1 128 ? 2.539 -9.097 11.980 1.00 89.69 128 PHE A O 1
ATOM 979 N N . GLU A 1 129 ? 3.431 -10.530 10.508 1.00 86.19 129 GLU A N 1
ATOM 980 C CA . GLU A 1 129 ? 4.805 -10.051 10.698 1.00 86.19 129 GLU A CA 1
ATOM 981 C C . GLU A 1 129 ? 5.089 -8.736 9.958 1.00 86.19 129 GLU A C 1
ATOM 983 O O . GLU A 1 129 ? 6.032 -8.030 10.323 1.00 86.19 129 GLU A O 1
ATOM 988 N N . GLY A 1 130 ? 4.259 -8.377 8.972 1.00 82.06 130 GLY A N 1
ATOM 989 C CA . GLY A 1 130 ? 4.488 -7.260 8.053 1.00 82.06 130 GLY A CA 1
ATOM 990 C C . GLY A 1 130 ? 5.625 -7.529 7.065 1.00 82.06 130 GLY A C 1
ATOM 991 O O . GLY A 1 130 ? 6.240 -8.588 7.095 1.00 82.06 130 GLY A O 1
ATOM 992 N N . GLU A 1 131 ? 5.932 -6.550 6.209 1.00 80.31 131 GLU A N 1
ATOM 993 C CA . GLU A 1 131 ? 6.962 -6.675 5.164 1.00 80.31 131 GLU A CA 1
ATOM 994 C C . GLU A 1 131 ? 8.336 -7.101 5.741 1.00 80.31 131 GLU A C 1
ATOM 996 O O . GLU A 1 131 ? 8.959 -6.304 6.464 1.00 80.31 131 GLU A O 1
ATOM 1001 N N . PRO A 1 132 ? 8.843 -8.311 5.420 1.00 80.44 132 PRO A N 1
ATOM 1002 C CA . PRO A 1 132 ? 10.070 -8.858 6.006 1.00 80.44 132 PRO A CA 1
ATOM 1003 C C . PRO A 1 132 ? 11.302 -7.975 5.804 1.00 80.44 132 PRO A C 1
ATOM 1005 O O . PRO A 1 132 ? 12.172 -7.907 6.677 1.00 80.44 132 PRO A O 1
ATOM 1008 N N . LEU A 1 133 ? 11.363 -7.256 4.679 1.00 81.88 133 LEU A N 1
ATOM 1009 C CA . LEU A 1 133 ? 12.486 -6.382 4.335 1.00 81.88 133 LEU A CA 1
ATOM 1010 C C . LEU A 1 133 ? 12.510 -5.070 5.138 1.00 81.88 133 LEU A C 1
ATOM 1012 O O . LEU A 1 133 ? 13.490 -4.325 5.069 1.00 81.88 133 LEU A O 1
ATOM 1016 N N . ARG A 1 134 ? 11.461 -4.761 5.914 1.00 81.38 134 ARG A N 1
ATOM 1017 C CA . ARG A 1 134 ? 11.400 -3.538 6.727 1.00 81.38 134 ARG A CA 1
ATOM 1018 C C . ARG A 1 134 ? 11.943 -3.751 8.148 1.00 81.38 134 ARG A C 1
ATOM 1020 O O . ARG A 1 134 ? 11.707 -4.790 8.774 1.00 81.38 134 ARG A O 1
ATOM 1027 N N . PRO A 1 135 ? 12.600 -2.735 8.743 1.00 86.44 135 PRO A N 1
ATOM 1028 C CA . PRO A 1 135 ? 12.955 -2.749 10.160 1.00 86.44 135 PRO A CA 1
ATOM 1029 C C . PRO A 1 135 ? 11.739 -2.993 11.066 1.00 86.44 135 PRO A C 1
ATOM 1031 O O . PRO A 1 135 ? 10.636 -2.525 10.777 1.00 86.44 135 PRO A O 1
ATOM 1034 N N . LEU A 1 136 ? 11.941 -3.661 12.209 1.00 83.06 136 LEU A N 1
ATOM 1035 C CA . LEU A 1 136 ? 10.862 -3.987 13.159 1.00 83.06 136 LEU A CA 1
ATOM 1036 C C . LEU A 1 136 ? 10.050 -2.761 13.607 1.00 83.06 136 LEU A C 1
ATOM 1038 O O . LEU A 1 136 ? 8.834 -2.849 13.771 1.00 83.06 136 LEU A O 1
ATOM 1042 N N . SER A 1 137 ? 10.701 -1.610 13.790 1.00 85.56 137 SER A N 1
ATOM 1043 C CA . SER A 1 137 ? 10.025 -0.357 14.150 1.00 85.56 137 SER A CA 1
ATOM 1044 C C . SER A 1 137 ? 9.036 0.102 13.075 1.00 85.56 137 SER A C 1
ATOM 1046 O O . SER A 1 137 ? 7.943 0.556 13.406 1.00 85.56 137 SER A O 1
ATOM 1048 N N . GLN A 1 138 ? 9.376 -0.075 11.795 1.00 82.88 138 GLN A N 1
ATOM 1049 C CA . GLN A 1 138 ? 8.497 0.253 10.672 1.00 82.88 138 GLN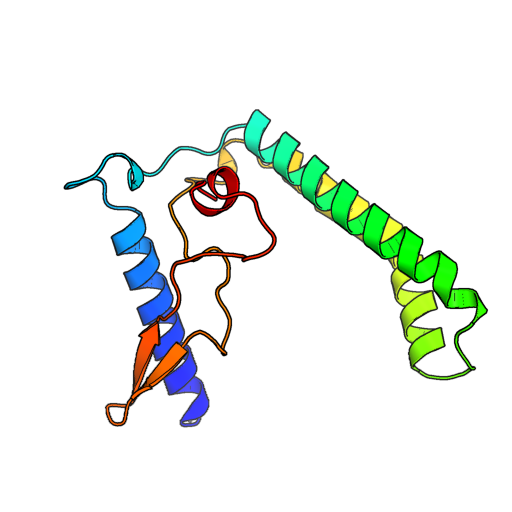 A CA 1
ATOM 1050 C C . GLN A 1 138 ? 7.370 -0.771 10.522 1.00 82.88 138 GLN A C 1
ATOM 1052 O O . GLN A 1 138 ? 6.226 -0.377 10.309 1.00 82.88 138 GLN A O 1
ATOM 1057 N N . ARG A 1 139 ? 7.648 -2.066 10.720 1.00 87.31 139 ARG A N 1
ATOM 1058 C CA . ARG A 1 139 ? 6.616 -3.122 10.705 1.00 87.31 139 ARG A CA 1
ATOM 1059 C C . ARG A 1 139 ? 5.552 -2.936 11.792 1.00 87.31 139 ARG A C 1
ATOM 1061 O O . ARG A 1 139 ? 4.398 -3.311 11.623 1.00 87.31 139 ARG A O 1
ATOM 1068 N N . ARG A 1 140 ? 5.922 -2.318 12.917 1.00 88.38 140 ARG A N 1
ATOM 1069 C CA . ARG A 1 140 ? 5.000 -1.996 14.019 1.00 88.38 140 ARG A CA 1
ATOM 1070 C C . ARG A 1 140 ? 4.340 -0.622 13.903 1.00 88.38 140 ARG A C 1
ATOM 1072 O O . ARG A 1 140 ? 3.528 -0.286 14.766 1.00 88.38 140 ARG A O 1
ATOM 1079 N N . SER A 1 141 ? 4.690 0.167 12.889 1.00 89.56 141 SER A N 1
ATOM 1080 C CA . SER A 1 141 ? 4.141 1.510 12.705 1.00 89.56 141 SER A CA 1
ATOM 1081 C C . SER A 1 141 ? 2.659 1.473 12.323 1.00 89.56 141 SER A C 1
ATOM 1083 O O . SER A 1 141 ? 2.126 0.450 11.884 1.00 89.56 141 SER A O 1
ATOM 1085 N N . LYS A 1 142 ? 1.981 2.601 12.539 1.00 93.62 142 LYS A N 1
ATOM 1086 C CA . LYS A 1 142 ? 0.613 2.821 12.074 1.00 93.62 142 LYS A CA 1
ATOM 1087 C C . LYS A 1 142 ? 0.648 3.528 10.723 1.00 93.62 142 LYS A C 1
ATOM 1089 O O . LYS A 1 142 ? 1.478 4.420 10.522 1.00 93.62 142 LYS A O 1
ATOM 1094 N N . GLY A 1 143 ? -0.251 3.120 9.836 1.00 89.56 143 GLY A N 1
ATOM 1095 C CA . GLY A 1 143 ? -0.388 3.613 8.465 1.00 89.56 143 GLY A CA 1
ATOM 1096 C C . GLY A 1 143 ? -1.809 4.043 8.181 1.00 89.56 143 GLY A C 1
ATOM 1097 O O . GLY A 1 143 ? -2.709 3.535 8.890 1.00 89.56 143 GLY A O 1
#

Secondary structure (DSSP, 8-state):
---HHHHHHHHHHHHHHHHHHHHT--TT-GGGS-EE--HHHHHHHHHHHHHHHHHHHHHHHHHHTTPPTTHHHHHHHHHHHHHHHHHHHHHGGGGTGGGG-EE----SS-SGGGEEE-TTS-EEE--TT--TTS-HHHHTS--

pLDDT: mean 93.36, std 6.88, range [46.75, 98.19]

Foldseek 3Di:
DPDPVVVLVVQVVVVQVVVLVVQCDPVPHVLSPWDQFALVNLQVQLVVVLVVLVVVLVVLVVCLVVDDDDDSNVVSVVCNVCSVVVNVVSNCSSVCGRVVTIWTQHLQDDDPVQWDQDPVSHIDGHRSCHDPPDDSVVSSDTD

Radius of gyration: 19.45 Å; chains: 1; bounding box: 46×43×55 Å

Sequence (143 aa):
MAGPALQAIVTLGRRTAEFHLALAEEKKNPAFKPEKATATYTQQLAEAVTRQIQEALAILTAKSANLPPGPGADACRRILFEAPSLLERVGGIALIGEKLGHRIRHHGDYHLGQVLLTEANDFIILDFEGEPLRPLSQRRSKG